Protein AF-A0A7S3TI34-F1 (afdb_monomer)

Organism: Emiliania huxleyi (NCBI:txid2903)

Secondary structure (DSSP, 8-state):
-HHHHHTT-HHHHHHHHHHHHHHHHHHHHHHHHHHHHHHHHHHHHHHHHHHHHHHHHHHHHHHHHHHHHHHHT-S-HHHHHHHHHHTTTS-TT-HHHHHHHHHHHHHHHHHHHHHHHHHHHHHHHHHHHHHHHHHHHHHHHHHHHHHHHHHHHHHHHHHHHSS-------

Solvent-accessible surface area (backbone atoms only — not comparable to full-atom values): 9475 Å² total; per-residue (Å²): 105,72,69,41,61,75,70,65,42,60,70,60,48,51,54,51,51,53,52,50,51,54,48,51,51,52,52,51,54,50,53,52,50,54,52,52,50,51,51,52,51,51,50,51,52,52,49,54,51,49,55,54,47,54,54,40,53,54,50,49,51,55,35,46,51,41,41,52,36,42,72,73,68,78,51,58,74,65,59,46,49,51,44,53,63,73,37,68,81,55,54,100,76,47,66,58,60,52,52,39,54,51,51,53,51,54,51,52,51,48,53,52,51,51,54,53,49,53,52,51,48,52,54,49,51,52,54,48,50,53,52,49,51,55,51,51,52,52,51,49,54,52,49,52,51,52,51,51,51,51,52,51,51,54,52,50,52,52,65,70,66,69,79,77,81,75,90,80,88,133

Radius of gyration: 52.08 Å; Cα contacts (8 Å, |Δi|>4): 55; chains: 1; bounding box: 99×37×170 Å

Foldseek 3Di:
DVVCVVVVVPVVVVVVVVVVVVVVVVVVVVVVVVVVVVVVVVVVVVVVVVVVVVVLVVLLVLLQVQLVCVVVVNDDLVSLVVSLVVCPVSDPPDPSNVSSVVSSVVVVVVVVVVVVVVVVVVVVVVVVVVVVVVVVVVVVVVVVVVVVVVVVVVVVVVVVVVPDDDDDDD

Sequence (170 aa):
LQWAKEKGHAECVRAFEEHSSTAAEAEGETAVAESAEQAAAAAREAAAAAEAAEARDAAEAALREAVEACGRGDADLEALRAAINANTEAADGSEALWAARRLRDELAERKIREARALKRQRQKEEKAAARQAAAAERAAEEEEARAADEARARQRGRRSGGGSGSGGSR

Structure (mmCIF, N/CA/C/O backbone):
data_AF-A0A7S3TI34-F1
#
_entry.id   AF-A0A7S3TI34-F1
#
loop_
_atom_site.group_PDB
_atom_site.id
_atom_site.type_symbol
_atom_site.label_atom_id
_atom_site.label_alt_id
_atom_site.label_comp_id
_atom_site.label_asym_id
_atom_site.label_entity_id
_atom_site.label_seq_id
_atom_site.pdbx_PDB_ins_code
_atom_site.Cartn_x
_atom_site.Cartn_y
_atom_site.Cartn_z
_atom_site.occupancy
_atom_site.B_iso_or_equiv
_atom_site.auth_seq_id
_atom_site.auth_comp_id
_atom_site.auth_asym_id
_atom_site.auth_atom_id
_atom_site.pdbx_PDB_model_num
ATOM 1 N N . LEU A 1 1 ? -25.635 -1.155 72.090 1.00 69.12 1 LEU A N 1
ATOM 2 C CA . LEU A 1 1 ? -26.971 -1.803 72.097 1.00 69.12 1 LEU A CA 1
ATOM 3 C C . LEU A 1 1 ? -27.147 -2.822 73.224 1.00 69.12 1 LEU A C 1
ATOM 5 O O . LEU A 1 1 ? -28.045 -2.631 74.030 1.00 69.12 1 LEU A O 1
ATOM 9 N N . GLN A 1 2 ? -26.302 -3.855 73.332 1.00 77.56 2 GLN A N 1
ATOM 10 C CA . GLN A 1 2 ? -26.478 -4.948 74.310 1.00 77.56 2 GLN A CA 1
ATOM 11 C C . GLN A 1 2 ? -26.513 -4.472 75.777 1.00 77.56 2 GLN A C 1
ATOM 13 O O . GLN A 1 2 ? -27.424 -4.818 76.519 1.00 77.56 2 GLN A O 1
ATOM 18 N N . TRP A 1 3 ? -25.617 -3.553 76.141 1.00 78.31 3 TRP A N 1
ATOM 19 C CA . TRP A 1 3 ? -25.575 -2.930 77.470 1.00 78.31 3 TRP A CA 1
ATOM 20 C C . TRP A 1 3 ? -26.791 -2.029 77.782 1.00 78.31 3 TRP A C 1
ATOM 22 O O . TRP A 1 3 ? -27.306 -2.025 78.897 1.00 78.31 3 TRP A O 1
ATOM 32 N N . ALA A 1 4 ? -27.305 -1.295 76.787 1.00 73.69 4 ALA A N 1
ATOM 33 C CA . ALA A 1 4 ? -28.506 -0.462 76.939 1.00 73.69 4 ALA A CA 1
ATOM 34 C C . ALA A 1 4 ? -29.791 -1.308 77.055 1.00 73.69 4 ALA A C 1
ATOM 36 O O . ALA A 1 4 ? -30.709 -0.923 77.781 1.00 73.69 4 ALA A O 1
ATOM 37 N N . LYS A 1 5 ? -29.826 -2.475 76.387 1.00 73.75 5 LYS A N 1
ATOM 38 C CA . LYS A 1 5 ? -30.888 -3.488 76.517 1.00 73.75 5 LYS A CA 1
ATOM 39 C C . LYS A 1 5 ? -30.889 -4.121 77.915 1.00 73.75 5 LYS A C 1
ATOM 41 O O . LYS A 1 5 ? -31.948 -4.196 78.524 1.00 73.75 5 LYS A O 1
ATOM 46 N N . GLU A 1 6 ? -29.726 -4.477 78.465 1.00 78.81 6 GLU A N 1
ATOM 47 C CA . GLU A 1 6 ? -29.611 -4.997 79.844 1.00 78.81 6 GLU A CA 1
ATOM 48 C C . GLU A 1 6 ? -30.015 -3.981 80.924 1.00 78.81 6 GLU A C 1
ATOM 50 O O . GLU A 1 6 ? -30.544 -4.362 81.966 1.00 78.81 6 GLU A O 1
ATOM 55 N N . LYS A 1 7 ? -29.785 -2.683 80.691 1.00 84.00 7 LYS A N 1
ATOM 56 C CA . LYS A 1 7 ? -30.124 -1.607 81.640 1.00 84.00 7 LYS A CA 1
ATOM 57 C C . LYS A 1 7 ? -31.565 -1.084 81.522 1.00 84.00 7 LYS A C 1
ATOM 59 O O . LYS A 1 7 ? -31.955 -0.245 82.327 1.00 84.00 7 LYS A O 1
ATOM 64 N N . GLY A 1 8 ? -32.356 -1.567 80.559 1.00 76.50 8 GLY A N 1
ATOM 65 C CA . GLY A 1 8 ? -33.762 -1.173 80.386 1.00 76.50 8 GLY A CA 1
ATOM 66 C C . GLY A 1 8 ? -33.981 0.213 79.761 1.00 76.50 8 GLY A C 1
ATOM 67 O O . GLY A 1 8 ? -35.075 0.765 79.861 1.00 76.50 8 GLY A O 1
ATOM 68 N N . HIS A 1 9 ? -32.975 0.792 79.098 1.00 77.88 9 HIS A N 1
ATOM 69 C CA . HIS A 1 9 ? -33.090 2.103 78.446 1.00 77.88 9 HIS A CA 1
ATOM 70 C C . HIS A 1 9 ? -33.772 1.986 77.072 1.00 77.88 9 HIS A C 1
ATOM 72 O O . HIS A 1 9 ? -33.125 2.084 76.027 1.00 77.88 9 HIS A O 1
ATOM 78 N N . ALA A 1 10 ? -35.091 1.767 77.080 1.00 79.81 10 ALA A N 1
ATOM 79 C CA . ALA A 1 10 ? -35.907 1.543 75.880 1.00 79.81 10 ALA A CA 1
ATOM 80 C C . ALA A 1 10 ? -35.849 2.707 74.871 1.00 79.81 10 ALA A C 1
ATOM 82 O O . ALA A 1 10 ? -35.776 2.481 73.665 1.00 79.81 10 ALA A O 1
ATOM 83 N N . GLU A 1 11 ? -35.809 3.946 75.368 1.00 79.62 11 GLU A N 1
ATOM 84 C CA . GLU A 1 11 ? -35.660 5.169 74.567 1.00 79.62 11 GLU A CA 1
ATOM 85 C C . GLU A 1 11 ? -34.365 5.147 73.734 1.00 79.62 11 GLU A C 1
ATOM 87 O O . GLU A 1 11 ? -34.386 5.363 72.524 1.00 79.62 11 GLU A O 1
ATOM 92 N N . CYS A 1 12 ? -33.236 4.804 74.366 1.00 76.56 12 CYS A N 1
ATOM 93 C CA . CYS A 1 12 ? -31.932 4.751 73.706 1.00 76.56 12 CYS A CA 1
ATOM 94 C C . CYS A 1 12 ? -31.841 3.596 72.705 1.00 76.56 12 CYS A C 1
ATOM 96 O O . CYS A 1 12 ? -31.226 3.744 71.655 1.00 76.56 12 CYS A O 1
ATOM 98 N N . VAL A 1 13 ? -32.443 2.444 73.015 1.00 79.44 13 VAL A N 1
ATOM 99 C CA . VAL A 1 13 ? -32.462 1.295 72.099 1.00 79.44 13 VAL A CA 1
ATOM 100 C C . VAL A 1 13 ? -33.246 1.622 70.825 1.00 79.44 13 VAL A C 1
ATOM 102 O O . VAL A 1 13 ? -32.718 1.368 69.747 1.00 79.44 13 VAL A O 1
ATOM 105 N N . ARG A 1 14 ? -34.428 2.254 70.931 1.00 81.00 14 ARG A N 1
ATOM 106 C CA . ARG A 1 14 ? -35.195 2.712 69.755 1.00 81.00 14 ARG A CA 1
ATOM 107 C C . ARG A 1 14 ? -34.412 3.703 68.904 1.00 81.00 14 ARG A C 1
ATOM 109 O O . ARG A 1 14 ? -34.322 3.509 67.700 1.00 81.00 14 ARG A O 1
ATOM 116 N N . ALA A 1 15 ? -33.812 4.717 69.528 1.00 82.69 15 ALA A N 1
ATOM 117 C CA . ALA A 1 15 ? -33.049 5.730 68.803 1.00 82.69 15 ALA A CA 1
ATOM 118 C C . ALA A 1 15 ? -31.861 5.120 68.036 1.00 82.69 15 ALA A C 1
ATOM 120 O O . ALA A 1 15 ? -31.590 5.509 66.905 1.00 82.69 15 ALA A O 1
ATOM 121 N N . PHE A 1 16 ? -31.170 4.133 68.618 1.00 77.19 16 PHE A N 1
ATOM 122 C CA . PHE A 1 16 ? -30.085 3.430 67.927 1.00 77.19 16 PHE A CA 1
ATOM 123 C C . PHE A 1 16 ? -30.578 2.530 66.790 1.00 77.19 16 PHE A C 1
ATOM 125 O O . PHE A 1 16 ? -29.906 2.454 65.766 1.00 77.19 16 PHE A O 1
ATOM 132 N N . GLU A 1 17 ? -31.712 1.847 66.953 1.00 83.19 17 GLU A N 1
ATOM 133 C CA . GLU A 1 17 ? -32.288 1.002 65.899 1.00 83.19 17 GLU A CA 1
ATOM 134 C C . GLU A 1 17 ? -32.764 1.858 64.710 1.00 83.19 17 GLU A C 1
ATOM 136 O O . GLU A 1 17 ? -32.423 1.556 63.567 1.00 83.19 17 GLU A O 1
ATOM 141 N N . GLU A 1 18 ? -33.420 2.991 64.970 1.00 81.50 18 GLU A N 1
ATOM 142 C CA . GLU A 1 18 ? -33.841 3.960 63.949 1.00 81.50 18 GLU A CA 1
ATOM 143 C C . GLU A 1 18 ? -32.645 4.599 63.221 1.00 81.50 18 GLU A C 1
ATOM 145 O O . GLU A 1 18 ? -32.610 4.644 61.989 1.00 81.50 18 GLU A O 1
ATOM 150 N N . HIS A 1 19 ? -31.600 4.998 63.956 1.00 80.44 19 HIS A N 1
ATOM 151 C CA . HIS A 1 19 ? -30.358 5.484 63.349 1.00 80.44 19 HIS A CA 1
ATOM 152 C C . HIS A 1 19 ? -29.633 4.409 62.532 1.00 80.44 19 HIS A C 1
ATOM 154 O O . HIS A 1 19 ? -29.047 4.720 61.502 1.00 80.44 19 HIS A O 1
ATOM 160 N N . SER A 1 20 ? -29.669 3.145 62.961 1.00 78.56 20 SER A N 1
ATOM 161 C CA . SER A 1 20 ? -29.047 2.058 62.199 1.00 78.56 20 SER A CA 1
ATOM 162 C C . SER A 1 20 ? -29.820 1.715 60.925 1.00 78.56 20 SER A C 1
ATOM 164 O O . SER A 1 20 ? -29.199 1.443 59.904 1.00 78.56 20 SER A O 1
ATOM 166 N N . SER A 1 21 ? -31.155 1.781 60.961 1.00 80.12 21 SER A N 1
ATOM 167 C CA . SER A 1 21 ? -32.006 1.565 59.787 1.00 80.12 21 SER A CA 1
ATOM 168 C C . SER A 1 21 ? -31.785 2.660 58.746 1.00 80.12 21 SER A C 1
ATOM 170 O O . SER A 1 21 ? -31.531 2.362 57.587 1.00 80.12 21 SER A O 1
ATOM 172 N N . THR A 1 22 ? -31.796 3.923 59.177 1.00 75.69 22 THR A N 1
ATOM 173 C CA . THR A 1 22 ? -31.566 5.075 58.289 1.00 75.69 22 THR A CA 1
ATOM 174 C C . THR A 1 22 ? -30.143 5.106 57.729 1.00 75.69 22 THR A C 1
ATOM 176 O O . THR A 1 22 ? -29.954 5.439 56.562 1.00 75.69 22 THR A O 1
ATOM 179 N N . ALA A 1 23 ? -29.137 4.708 58.516 1.00 74.25 23 ALA A N 1
ATOM 180 C CA . ALA A 1 23 ? -27.769 4.554 58.023 1.00 74.25 23 ALA A CA 1
ATOM 181 C C . ALA A 1 23 ? -27.650 3.429 56.979 1.00 74.25 23 ALA A C 1
ATOM 183 O O . ALA A 1 23 ? -27.000 3.625 55.958 1.00 74.25 23 ALA A O 1
ATOM 184 N N . ALA A 1 24 ? -28.309 2.285 57.190 1.00 77.94 24 ALA A N 1
ATOM 185 C CA . ALA A 1 24 ? -28.305 1.178 56.232 1.00 77.94 24 ALA A CA 1
ATOM 186 C C . ALA A 1 24 ? -29.034 1.521 54.920 1.00 77.94 24 ALA A C 1
ATOM 188 O O . ALA A 1 24 ? -28.585 1.119 53.848 1.00 77.94 24 ALA A O 1
ATOM 189 N N . GLU A 1 25 ? -30.134 2.278 54.987 1.00 76.50 25 GLU A N 1
ATOM 190 C CA . GLU A 1 25 ? -30.837 2.789 53.803 1.00 76.50 25 GLU A CA 1
ATOM 191 C C . GLU A 1 25 ? -29.965 3.780 53.023 1.00 76.50 25 GLU A C 1
ATOM 193 O O . GLU A 1 25 ? -29.808 3.628 51.813 1.00 76.50 25 GLU A O 1
ATOM 198 N N . ALA A 1 26 ? -29.316 4.723 53.714 1.00 72.38 26 ALA A N 1
ATOM 199 C CA . ALA A 1 26 ? -28.404 5.676 53.088 1.00 72.38 26 ALA A CA 1
ATOM 200 C C . ALA A 1 26 ? -27.192 4.984 52.434 1.00 72.38 26 ALA A C 1
ATOM 202 O O . ALA A 1 26 ? -26.842 5.297 51.298 1.00 72.38 26 ALA A O 1
ATOM 203 N N . GLU A 1 27 ? -26.572 4.010 53.109 1.00 70.31 27 GLU A N 1
ATOM 204 C CA . GLU A 1 27 ? -25.469 3.226 52.538 1.00 70.31 27 GLU A CA 1
ATOM 205 C C . GLU A 1 27 ? -25.926 2.414 51.316 1.00 70.31 27 GLU A C 1
ATOM 207 O O . GLU A 1 27 ? -25.242 2.404 50.290 1.00 70.31 27 GLU A O 1
ATOM 212 N N . GLY A 1 28 ? -27.110 1.795 51.379 1.00 72.56 28 GLY A N 1
ATOM 213 C CA . GLY A 1 28 ? -27.704 1.075 50.253 1.00 72.56 28 GLY A CA 1
ATOM 214 C C . GLY A 1 28 ? -27.957 1.971 49.037 1.00 72.56 28 GLY A C 1
ATOM 215 O O . GLY A 1 28 ? -27.606 1.598 47.918 1.00 72.56 28 GLY A O 1
ATOM 216 N N . GLU A 1 29 ? -28.502 3.170 49.243 1.00 78.38 29 GLU A N 1
ATOM 217 C CA . GLU A 1 29 ? -28.715 4.156 48.176 1.00 78.38 29 GLU A CA 1
ATOM 218 C C . GLU A 1 29 ? -27.394 4.626 47.553 1.00 78.38 29 GLU A C 1
ATOM 220 O O . GLU A 1 29 ? -27.287 4.702 46.326 1.00 78.38 29 GLU A O 1
ATOM 225 N N . THR A 1 30 ? -26.361 4.872 48.368 1.00 75.12 30 THR A N 1
ATOM 226 C CA . THR A 1 30 ? -25.033 5.250 47.855 1.00 75.12 30 THR A CA 1
ATOM 227 C C . THR A 1 30 ? -24.370 4.128 47.059 1.00 75.12 30 THR A C 1
ATOM 229 O O . THR A 1 30 ? -23.849 4.386 45.977 1.00 75.12 30 THR A O 1
ATOM 232 N N . ALA A 1 31 ? -24.468 2.875 47.512 1.00 78.06 31 ALA A N 1
ATOM 233 C CA . ALA A 1 31 ? -23.915 1.729 46.793 1.00 78.06 31 ALA A CA 1
ATOM 234 C C . ALA A 1 31 ? -24.625 1.491 45.447 1.00 78.06 31 ALA A C 1
ATOM 236 O O . ALA A 1 31 ? -23.986 1.153 44.448 1.00 78.06 31 ALA A O 1
ATOM 237 N N . VAL A 1 32 ? -25.947 1.700 45.390 1.00 81.56 32 VAL A N 1
ATOM 238 C CA . VAL A 1 32 ? -26.713 1.642 44.134 1.00 81.56 32 VAL A CA 1
ATOM 239 C C . VAL A 1 32 ? -26.306 2.778 43.190 1.00 81.56 32 VAL A C 1
ATOM 241 O O . VAL A 1 32 ? -26.162 2.542 41.990 1.00 81.56 32 VAL A O 1
ATOM 244 N N . ALA A 1 33 ? -26.070 3.986 43.711 1.00 84.19 33 ALA A N 1
ATOM 245 C CA . ALA A 1 33 ? -25.602 5.120 42.917 1.00 84.19 33 ALA A CA 1
ATOM 246 C C . ALA A 1 33 ? -24.194 4.888 42.332 1.00 84.19 33 ALA A C 1
ATOM 248 O O . ALA A 1 33 ? -23.998 5.078 41.132 1.00 84.19 33 ALA A O 1
ATOM 249 N N . GLU A 1 34 ? -23.241 4.402 43.134 1.00 86.75 34 GLU A N 1
ATOM 250 C CA . GLU A 1 34 ? -21.884 4.068 42.673 1.00 86.75 34 GLU A CA 1
ATOM 251 C C . GLU A 1 34 ? -21.893 2.940 41.631 1.00 86.75 34 GLU A C 1
ATOM 253 O O . GLU A 1 34 ? -21.190 3.006 40.619 1.00 86.75 34 GLU A O 1
ATOM 258 N N . SER A 1 35 ? -22.731 1.917 41.834 1.00 82.56 35 SER A N 1
ATOM 259 C CA . SER A 1 35 ? -22.893 0.825 40.871 1.00 82.56 35 SER A CA 1
ATOM 260 C C . SER A 1 35 ? -23.473 1.315 39.539 1.00 82.56 35 SER A C 1
ATOM 262 O O . SER A 1 35 ? -23.003 0.912 38.470 1.00 82.56 35 SER A O 1
ATOM 264 N N . ALA A 1 36 ? -24.451 2.224 39.579 1.00 87.50 36 ALA A N 1
ATOM 265 C CA . ALA A 1 36 ? -25.012 2.837 38.380 1.00 87.50 36 ALA A CA 1
ATOM 266 C C . ALA A 1 36 ? -23.981 3.705 37.636 1.00 87.50 36 ALA A C 1
ATOM 268 O O . ALA A 1 36 ? -23.931 3.679 36.404 1.00 87.50 36 ALA A O 1
ATOM 269 N N . GLU A 1 37 ? -23.127 4.434 38.358 1.00 88.81 37 GLU A N 1
ATOM 270 C CA . GLU A 1 37 ? -22.053 5.235 37.763 1.00 88.81 37 GLU A CA 1
ATOM 271 C C . GLU A 1 37 ? -20.978 4.359 37.105 1.00 88.81 37 GLU A C 1
ATOM 273 O O . GLU A 1 37 ? -20.586 4.622 35.965 1.00 88.81 37 GLU A O 1
ATOM 278 N N . GLN A 1 38 ? -20.566 3.265 37.754 1.00 87.50 38 GLN A N 1
ATOM 279 C CA . GLN A 1 38 ? -19.651 2.286 37.158 1.00 87.50 38 GLN A CA 1
ATOM 280 C C . GLN A 1 38 ? -20.232 1.650 35.890 1.00 87.50 38 GLN A C 1
ATOM 282 O O . GLN A 1 38 ? -19.528 1.523 34.887 1.00 87.50 38 GLN A O 1
ATOM 287 N N . ALA A 1 39 ? -21.521 1.299 35.895 1.00 88.19 39 ALA A N 1
ATOM 288 C CA . ALA A 1 39 ? -22.193 0.768 34.713 1.00 88.19 39 ALA A CA 1
ATOM 289 C C . ALA A 1 39 ? -22.251 1.801 33.572 1.00 88.19 39 ALA A C 1
ATOM 291 O O . ALA A 1 39 ? -22.010 1.460 32.412 1.00 88.19 39 ALA A O 1
ATOM 292 N N . ALA A 1 40 ? -22.511 3.073 33.889 1.00 89.19 40 ALA A N 1
ATOM 293 C CA . ALA A 1 40 ? -22.501 4.153 32.907 1.00 89.19 40 ALA A CA 1
ATOM 294 C C . ALA A 1 40 ? -21.095 4.416 32.338 1.00 89.19 40 ALA A C 1
ATOM 296 O O . ALA A 1 40 ? -20.957 4.669 31.140 1.00 89.19 40 ALA A O 1
ATOM 297 N N . ALA A 1 41 ? -20.048 4.331 33.163 1.00 89.38 41 ALA A N 1
ATOM 298 C CA . ALA A 1 41 ? -18.660 4.453 32.721 1.00 89.38 41 ALA A CA 1
ATOM 299 C C . ALA A 1 41 ? -18.257 3.296 31.792 1.00 89.38 41 ALA A C 1
ATOM 301 O O . ALA A 1 4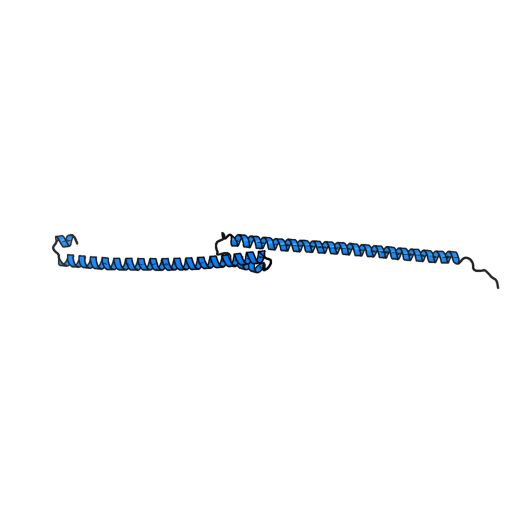1 ? -17.746 3.545 30.700 1.00 89.38 41 ALA A O 1
ATOM 302 N N . ALA A 1 42 ? -18.5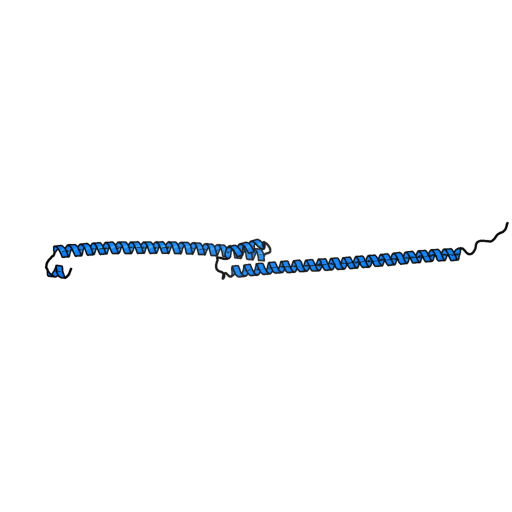81 2.054 32.164 1.00 88.50 42 ALA A N 1
ATOM 303 C CA . ALA A 1 42 ? 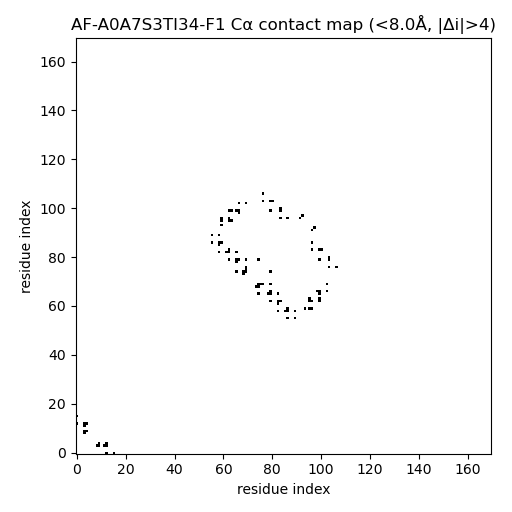-18.335 0.876 31.334 1.00 88.50 42 ALA A CA 1
ATOM 304 C C . ALA A 1 42 ? -19.079 0.948 29.989 1.00 88.50 42 ALA A C 1
ATOM 306 O O . ALA A 1 42 ? -18.527 0.587 28.952 1.00 88.50 42 ALA A O 1
ATOM 307 N N . ALA A 1 43 ? -20.311 1.471 29.974 1.00 89.31 43 ALA A N 1
ATOM 308 C CA . ALA A 1 43 ? -21.062 1.682 28.738 1.00 89.31 43 ALA A CA 1
ATOM 309 C C . ALA A 1 43 ? -20.400 2.719 27.813 1.00 89.31 43 ALA A C 1
ATOM 311 O O . ALA A 1 43 ? -20.374 2.526 26.599 1.00 89.31 43 ALA A O 1
ATOM 312 N N . ARG A 1 44 ? -19.831 3.801 28.368 1.00 90.62 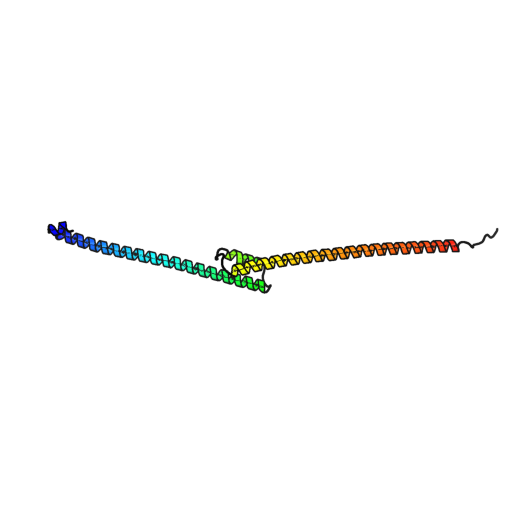44 ARG A N 1
ATOM 313 C CA . ARG A 1 44 ? -19.083 4.805 27.588 1.00 90.62 44 ARG A CA 1
ATOM 314 C C . ARG A 1 44 ? -17.785 4.236 27.024 1.00 90.62 44 ARG A C 1
ATOM 316 O O . ARG A 1 44 ? -17.465 4.506 25.872 1.00 90.62 44 ARG A O 1
ATOM 323 N N . GLU A 1 45 ? -17.062 3.442 27.808 1.00 90.12 45 GLU A N 1
ATOM 324 C CA . GLU A 1 45 ? -15.844 2.770 27.348 1.00 90.12 45 GLU A CA 1
ATOM 325 C C . GLU A 1 45 ? -16.150 1.764 26.231 1.00 90.12 45 GLU A C 1
ATOM 327 O O . GLU A 1 45 ? -15.483 1.765 25.198 1.00 90.12 45 GLU A O 1
ATOM 332 N N . ALA A 1 46 ? -17.209 0.967 26.387 1.00 88.12 46 ALA A N 1
ATOM 333 C CA . ALA A 1 46 ? -17.660 0.038 25.357 1.00 88.12 46 ALA A CA 1
ATOM 334 C C . ALA A 1 46 ? -18.095 0.760 24.070 1.00 88.12 46 ALA A C 1
ATOM 336 O O . ALA A 1 46 ? -17.770 0.299 22.977 1.00 88.12 46 ALA A O 1
ATOM 337 N N . ALA A 1 47 ? -18.782 1.903 24.184 1.00 88.25 47 ALA A N 1
ATOM 338 C CA . ALA A 1 47 ? -19.145 2.728 23.033 1.00 88.25 47 ALA A CA 1
ATOM 339 C C . ALA A 1 47 ? -17.904 3.284 22.313 1.00 88.25 47 ALA A C 1
ATOM 341 O O . ALA A 1 47 ? -17.788 3.138 21.100 1.00 88.25 47 ALA A O 1
ATOM 342 N N . ALA A 1 48 ? -16.930 3.824 23.053 1.00 86.81 48 ALA A N 1
ATOM 343 C CA . ALA A 1 48 ? -15.675 4.308 22.476 1.00 86.81 48 ALA A CA 1
ATOM 344 C C . ALA A 1 48 ? -14.861 3.181 21.811 1.00 86.81 48 ALA A C 1
ATOM 346 O O . ALA A 1 48 ? -14.250 3.380 20.760 1.00 86.81 48 ALA A O 1
ATOM 347 N N . ALA A 1 49 ? -14.869 1.977 22.391 1.00 82.25 49 ALA A N 1
ATOM 348 C CA . ALA A 1 49 ? -14.226 0.807 21.803 1.00 82.25 49 ALA A CA 1
ATOM 349 C C . ALA A 1 49 ? -14.918 0.350 20.505 1.00 82.25 49 ALA A C 1
ATOM 351 O O . ALA A 1 49 ? -14.230 -0.044 19.563 1.00 82.25 49 ALA A O 1
ATOM 352 N N . ALA A 1 50 ? -16.252 0.428 20.438 1.00 86.00 50 ALA A N 1
ATOM 353 C CA . ALA A 1 50 ? -17.016 0.130 19.228 1.00 86.00 50 ALA A CA 1
ATOM 354 C C . ALA A 1 50 ? -16.730 1.147 18.110 1.00 86.00 50 ALA A C 1
ATOM 356 O O . ALA A 1 50 ? -16.407 0.742 16.997 1.00 86.00 50 ALA A O 1
ATOM 357 N N . GLU A 1 51 ? -16.731 2.448 18.416 1.00 82.81 51 GLU A N 1
ATOM 358 C CA . GLU A 1 51 ? -16.363 3.503 17.456 1.00 82.81 51 GLU A CA 1
ATOM 359 C C . GLU A 1 51 ? -14.931 3.313 16.922 1.00 82.81 51 GLU A C 1
ATOM 361 O O . GLU A 1 51 ? -14.673 3.436 15.723 1.00 82.81 51 GLU A O 1
ATOM 366 N N . ALA A 1 52 ? -13.988 2.944 17.795 1.00 81.00 52 ALA A N 1
ATOM 367 C CA . ALA A 1 52 ? -12.617 2.645 17.392 1.00 81.00 52 ALA A CA 1
ATOM 368 C C . ALA A 1 52 ? -12.514 1.387 16.509 1.00 81.00 52 ALA A C 1
ATOM 370 O O . ALA A 1 52 ? -11.641 1.324 15.642 1.00 81.00 52 ALA A O 1
ATOM 371 N N . ALA A 1 53 ? -13.375 0.386 16.713 1.00 81.50 53 ALA A N 1
ATOM 372 C CA . ALA A 1 53 ? -13.438 -0.802 15.863 1.00 81.50 53 ALA A CA 1
ATOM 373 C C . ALA A 1 53 ? -13.995 -0.468 14.470 1.00 81.50 53 ALA A C 1
ATOM 375 O O . ALA A 1 53 ? -13.375 -0.829 13.472 1.00 81.50 53 ALA A O 1
ATOM 376 N N . GLU A 1 54 ? -15.078 0.307 14.390 1.00 82.06 54 GLU A N 1
ATOM 377 C CA . GLU A 1 54 ? -15.649 0.759 13.113 1.00 82.06 54 GLU A CA 1
ATOM 378 C C . GLU A 1 54 ? -14.650 1.596 12.297 1.00 82.06 54 GLU A C 1
ATOM 380 O O . GLU A 1 54 ? -14.516 1.415 11.085 1.00 82.06 54 GLU A O 1
ATOM 385 N N . ALA A 1 55 ? -13.883 2.470 12.959 1.00 81.38 55 ALA A N 1
ATOM 386 C CA . ALA A 1 55 ? -12.827 3.241 12.306 1.00 81.38 55 ALA A CA 1
ATOM 387 C C . ALA A 1 55 ? -11.718 2.346 11.717 1.00 81.38 55 ALA A C 1
ATOM 389 O O . ALA A 1 55 ? -11.202 2.636 10.634 1.00 81.38 55 ALA A O 1
ATOM 390 N N . ARG A 1 56 ? -11.365 1.243 12.397 1.00 80.06 56 ARG A N 1
ATOM 391 C CA . ARG A 1 56 ? -10.382 0.263 11.898 1.00 80.06 56 ARG A CA 1
ATOM 392 C C . ARG A 1 56 ? -10.910 -0.492 10.686 1.00 80.06 56 ARG A C 1
ATOM 394 O O . ARG A 1 56 ? -10.188 -0.613 9.700 1.00 80.06 56 ARG A O 1
ATOM 401 N N . ASP A 1 57 ? -12.160 -0.941 10.729 1.00 83.19 57 ASP A N 1
ATOM 402 C CA . ASP A 1 57 ? -12.781 -1.661 9.614 1.00 83.19 57 ASP A CA 1
ATOM 403 C C . ASP A 1 57 ? -12.884 -0.776 8.363 1.00 83.19 57 ASP A C 1
ATOM 405 O O . ASP A 1 57 ? -12.571 -1.215 7.252 1.00 83.19 57 ASP A O 1
ATOM 409 N N . ALA A 1 58 ? -13.239 0.502 8.535 1.00 83.44 58 ALA A N 1
ATOM 410 C CA . ALA A 1 58 ? -13.252 1.478 7.447 1.00 83.44 58 ALA A CA 1
ATOM 411 C C . ALA A 1 58 ? -11.850 1.705 6.851 1.00 83.44 58 ALA A C 1
ATOM 413 O O . ALA A 1 58 ? -11.688 1.754 5.627 1.00 83.44 58 ALA A O 1
ATOM 414 N N . ALA A 1 59 ? -10.823 1.805 7.700 1.00 80.31 59 ALA A N 1
ATOM 415 C CA . ALA A 1 59 ? -9.441 1.969 7.260 1.00 80.31 59 ALA A CA 1
ATOM 416 C C . ALA A 1 59 ? -8.914 0.723 6.521 1.00 80.31 59 ALA A C 1
ATOM 418 O O . ALA A 1 59 ? -8.208 0.859 5.515 1.00 80.31 59 ALA A O 1
ATOM 419 N N . GLU A 1 60 ? -9.290 -0.483 6.957 1.00 80.44 60 GLU A N 1
ATOM 420 C CA . GLU A 1 60 ? -8.930 -1.729 6.277 1.00 80.44 60 GLU A CA 1
ATOM 421 C C . GLU A 1 60 ? -9.642 -1.862 4.921 1.00 80.44 60 GLU A C 1
ATOM 423 O O . GLU A 1 60 ? -9.022 -2.257 3.929 1.00 80.44 60 GLU A O 1
ATOM 428 N N . ALA A 1 61 ? -10.922 -1.486 4.840 1.00 83.62 61 ALA A N 1
ATOM 429 C CA . ALA A 1 61 ? -11.674 -1.472 3.587 1.00 83.62 61 ALA A CA 1
ATOM 430 C C . ALA A 1 61 ? -11.034 -0.539 2.545 1.00 83.62 61 ALA A C 1
ATOM 432 O O . ALA A 1 61 ? -10.794 -0.960 1.410 1.00 83.62 61 ALA A O 1
ATOM 433 N N . ALA A 1 62 ? -10.666 0.682 2.948 1.00 81.62 62 ALA A N 1
ATOM 434 C CA . ALA A 1 62 ? -9.969 1.634 2.082 1.00 81.62 62 ALA A CA 1
ATOM 435 C C . ALA A 1 62 ? -8.619 1.087 1.584 1.00 81.62 62 ALA A C 1
ATOM 437 O O . ALA A 1 62 ? -8.227 1.293 0.433 1.00 81.62 62 ALA A O 1
ATOM 438 N N . LEU A 1 63 ? -7.905 0.346 2.435 1.00 81.00 63 LEU A N 1
ATOM 439 C CA . LEU A 1 63 ? -6.643 -0.275 2.059 1.00 81.00 63 LEU A CA 1
ATOM 440 C C . LEU A 1 63 ? -6.836 -1.417 1.046 1.00 81.00 63 LEU A C 1
ATOM 442 O O . LEU A 1 63 ? -6.066 -1.512 0.088 1.00 81.00 63 LEU A O 1
ATOM 446 N N . ARG A 1 64 ? -7.863 -2.263 1.216 1.00 82.44 64 ARG A N 1
ATOM 447 C CA . ARG A 1 64 ? -8.200 -3.320 0.242 1.00 82.44 64 ARG A CA 1
ATOM 448 C C . ARG A 1 64 ? -8.550 -2.727 -1.122 1.00 82.44 64 ARG A C 1
ATOM 450 O O . ARG A 1 64 ? -8.026 -3.193 -2.131 1.00 82.44 64 ARG A O 1
ATOM 457 N N . GLU A 1 65 ? -9.354 -1.667 -1.155 1.00 83.25 65 GLU A N 1
ATOM 458 C CA . GLU A 1 65 ? -9.693 -0.965 -2.398 1.00 83.25 65 GLU A CA 1
ATOM 459 C C . GLU A 1 65 ? -8.443 -0.403 -3.093 1.00 83.25 65 GLU A C 1
ATOM 461 O O . GLU A 1 65 ? -8.256 -0.602 -4.296 1.00 83.25 65 GLU A O 1
ATOM 466 N N . ALA A 1 66 ? -7.541 0.228 -2.334 1.00 82.00 66 ALA A N 1
ATOM 467 C CA . ALA A 1 66 ? -6.280 0.742 -2.865 1.00 82.00 66 ALA A CA 1
ATOM 468 C C . ALA A 1 66 ? -5.394 -0.375 -3.447 1.00 82.00 66 ALA A C 1
ATOM 470 O O . ALA A 1 66 ? -4.807 -0.210 -4.519 1.00 82.00 66 ALA A O 1
ATOM 471 N N . VAL A 1 67 ? -5.321 -1.529 -2.774 1.00 83.56 67 VAL A N 1
ATOM 472 C CA . VAL A 1 67 ? -4.595 -2.714 -3.259 1.00 83.56 67 VAL A CA 1
ATOM 473 C C . VAL A 1 67 ? -5.189 -3.226 -4.567 1.00 83.56 67 VAL A C 1
ATOM 475 O O . VAL A 1 67 ? -4.448 -3.466 -5.522 1.00 83.56 67 VAL A O 1
ATOM 478 N N . GLU A 1 68 ? -6.510 -3.359 -4.650 1.00 81.81 68 GLU A N 1
ATOM 479 C CA . GLU A 1 68 ? -7.174 -3.805 -5.872 1.00 81.81 68 GLU A CA 1
ATOM 480 C C . GLU A 1 68 ? -6.988 -2.827 -7.035 1.00 81.81 68 GLU A C 1
ATOM 482 O O . GLU A 1 68 ? -6.704 -3.248 -8.158 1.00 81.81 68 GLU A O 1
ATOM 487 N N . ALA A 1 69 ? -7.110 -1.523 -6.780 1.00 81.62 69 ALA A N 1
ATOM 488 C CA . ALA A 1 69 ? -6.899 -0.494 -7.791 1.00 81.62 69 ALA A CA 1
ATOM 489 C C . ALA A 1 69 ? -5.454 -0.514 -8.321 1.00 81.62 69 ALA A C 1
ATOM 491 O O . ALA A 1 69 ? -5.226 -0.434 -9.530 1.00 81.62 69 ALA A O 1
ATOM 492 N N . CYS A 1 70 ? -4.466 -0.717 -7.443 1.00 80.31 70 CYS A N 1
ATOM 493 C CA . CYS A 1 70 ? -3.078 -0.915 -7.858 1.00 80.31 70 CYS A CA 1
ATOM 494 C C . CYS A 1 70 ? -2.887 -2.225 -8.643 1.00 80.31 70 CYS A C 1
ATOM 496 O O . CYS A 1 70 ? -2.129 -2.244 -9.612 1.00 80.31 70 CYS A O 1
ATOM 498 N N . GLY A 1 71 ? -3.591 -3.302 -8.275 1.00 75.00 71 GLY A N 1
ATOM 499 C CA . GLY A 1 71 ? -3.578 -4.577 -9.000 1.00 75.00 71 GLY A CA 1
ATOM 500 C C . GLY A 1 71 ? -4.153 -4.481 -10.419 1.00 75.00 71 GLY A C 1
ATOM 501 O O . GLY A 1 71 ? -3.631 -5.114 -11.336 1.00 75.00 71 GLY A O 1
ATOM 502 N N . ARG A 1 72 ? -5.177 -3.643 -10.624 1.00 77.50 72 ARG A N 1
ATOM 503 C CA . ARG A 1 72 ? -5.755 -3.338 -11.947 1.00 77.50 72 ARG A CA 1
ATOM 504 C C . ARG A 1 72 ? -4.865 -2.428 -12.806 1.00 77.50 72 ARG A C 1
ATOM 506 O O . ARG A 1 72 ? -5.066 -2.341 -14.012 1.00 77.50 72 ARG A O 1
ATOM 513 N N . GLY A 1 73 ? -3.839 -1.815 -12.210 1.00 70.69 73 GLY A N 1
ATOM 514 C CA . GLY A 1 73 ? -2.958 -0.853 -12.876 1.00 70.69 73 GLY A CA 1
ATOM 515 C C . GLY A 1 73 ? -3.531 0.565 -12.940 1.00 70.69 73 GLY A C 1
ATOM 516 O O . GLY A 1 73 ? -2.953 1.410 -13.619 1.00 70.69 73 GLY A O 1
ATOM 517 N N . ASP A 1 74 ? -4.626 0.822 -12.218 1.00 61.75 74 ASP A N 1
ATOM 518 C CA . ASP A 1 74 ? -5.360 2.090 -12.228 1.00 61.75 74 ASP A CA 1
ATOM 519 C C . ASP A 1 74 ? -4.814 3.112 -11.212 1.00 61.75 74 ASP A C 1
ATOM 521 O O . ASP A 1 74 ? -5.180 4.284 -11.273 1.00 61.75 74 ASP A O 1
ATOM 525 N N . ALA A 1 75 ? -3.945 2.707 -10.272 1.00 59.62 75 ALA A N 1
ATOM 526 C CA . ALA A 1 75 ? -3.629 3.527 -9.097 1.00 59.62 75 ALA A CA 1
ATOM 527 C C . ALA A 1 75 ? -2.151 3.886 -8.865 1.00 59.62 75 ALA A C 1
ATOM 529 O O . ALA A 1 75 ? -1.213 3.119 -9.107 1.00 59.62 75 ALA A O 1
ATOM 530 N N . ASP A 1 76 ? -2.015 5.093 -8.311 1.00 70.00 76 ASP A N 1
ATOM 531 C CA . ASP A 1 76 ? -0.811 5.832 -7.962 1.00 70.00 76 ASP A CA 1
ATOM 532 C C . ASP A 1 76 ? -0.110 5.238 -6.728 1.00 70.00 76 ASP A C 1
ATOM 534 O O . ASP A 1 76 ? -0.720 4.993 -5.685 1.00 70.00 76 ASP A O 1
ATOM 538 N N . LEU A 1 77 ? 1.205 5.032 -6.820 1.00 68.31 77 LEU A N 1
ATOM 539 C CA . LEU A 1 77 ? 2.020 4.410 -5.761 1.00 68.31 77 LEU A CA 1
ATOM 540 C C . LEU A 1 77 ? 1.980 5.240 -4.459 1.00 68.31 77 LEU A C 1
ATOM 542 O O . LEU A 1 77 ? 2.137 4.702 -3.363 1.00 68.31 77 LEU A O 1
ATOM 546 N N . GLU A 1 78 ? 1.737 6.545 -4.586 1.00 74.12 78 GLU A N 1
ATOM 547 C CA . GLU A 1 78 ? 1.573 7.474 -3.466 1.00 74.12 78 GLU A CA 1
ATOM 548 C C . GLU A 1 78 ? 0.215 7.330 -2.764 1.00 74.12 78 GLU A C 1
ATOM 550 O O . GLU A 1 78 ? 0.162 7.439 -1.541 1.00 74.12 78 GLU A O 1
ATOM 555 N N . ALA A 1 79 ? -0.859 6.976 -3.479 1.00 76.44 79 ALA A N 1
ATOM 556 C CA . ALA A 1 79 ? -2.157 6.691 -2.863 1.00 76.44 79 ALA A CA 1
ATOM 557 C C . ALA A 1 79 ? -2.094 5.421 -1.997 1.00 76.44 79 ALA A C 1
ATOM 559 O O . ALA A 1 79 ? -2.551 5.420 -0.854 1.00 76.44 79 ALA A O 1
ATOM 560 N N . LEU A 1 80 ? -1.427 4.368 -2.491 1.00 80.31 80 LEU A N 1
ATOM 561 C CA . LEU A 1 80 ? -1.189 3.143 -1.719 1.00 80.31 80 LEU A CA 1
ATOM 562 C C . LEU A 1 80 ? -0.315 3.414 -0.483 1.00 80.31 80 LEU A C 1
ATOM 564 O O . LEU A 1 80 ? -0.582 2.895 0.598 1.00 80.31 80 LEU A O 1
ATOM 568 N N . ARG A 1 81 ? 0.717 4.257 -0.613 1.00 80.25 81 ARG A N 1
ATOM 569 C CA . ARG A 1 81 ? 1.558 4.674 0.522 1.00 80.25 81 ARG A CA 1
ATOM 570 C C . ARG A 1 81 ? 0.785 5.482 1.559 1.00 80.25 81 ARG A C 1
ATOM 572 O O . ARG A 1 81 ? 0.955 5.224 2.747 1.00 80.25 81 ARG A O 1
ATOM 579 N N . ALA A 1 82 ? -0.060 6.417 1.129 1.00 82.75 82 ALA A N 1
ATOM 580 C CA . ALA A 1 82 ? -0.910 7.197 2.021 1.00 82.75 82 ALA A CA 1
ATOM 581 C C . ALA A 1 82 ? -1.886 6.296 2.793 1.00 82.75 82 ALA A C 1
ATOM 583 O O . ALA A 1 82 ? -1.994 6.424 4.010 1.00 82.75 82 ALA A O 1
ATOM 584 N N . ALA A 1 83 ? -2.511 5.326 2.117 1.00 80.00 83 ALA A N 1
ATOM 585 C CA . ALA A 1 83 ? -3.416 4.364 2.746 1.00 80.00 83 ALA A CA 1
ATOM 586 C C . ALA A 1 83 ? -2.703 3.454 3.767 1.00 80.00 83 ALA A C 1
ATOM 588 O O . ALA A 1 83 ? -3.245 3.181 4.838 1.00 80.00 83 ALA A O 1
ATOM 589 N N . ILE A 1 84 ? -1.468 3.025 3.473 1.00 82.19 84 ILE A N 1
ATOM 590 C CA . ILE A 1 84 ? -0.633 2.262 4.418 1.00 82.19 84 ILE A CA 1
ATOM 591 C C . ILE A 1 84 ? -0.268 3.116 5.640 1.00 82.19 84 ILE A C 1
ATOM 593 O O . ILE A 1 84 ? -0.351 2.624 6.762 1.00 82.19 84 ILE A O 1
ATOM 597 N N . ASN A 1 85 ? 0.128 4.378 5.442 1.00 82.44 85 ASN A N 1
ATOM 598 C CA . ASN A 1 85 ? 0.497 5.279 6.539 1.00 82.44 85 ASN A CA 1
ATOM 599 C C . ASN A 1 85 ? -0.702 5.667 7.414 1.00 82.44 85 ASN A C 1
ATOM 601 O O . ASN A 1 85 ? -0.539 5.825 8.615 1.00 82.44 85 ASN A O 1
ATOM 605 N N . ALA A 1 86 ? -1.900 5.791 6.842 1.00 77.88 86 ALA A N 1
ATOM 606 C CA . ALA A 1 86 ? -3.121 6.027 7.612 1.00 77.88 86 ALA A CA 1
ATOM 607 C C . ALA A 1 86 ? -3.511 4.823 8.495 1.00 77.88 86 ALA A C 1
ATOM 609 O O . ALA A 1 86 ? -4.208 4.991 9.489 1.00 77.88 86 ALA A O 1
ATOM 610 N N . ASN A 1 87 ? -3.037 3.618 8.157 1.00 74.06 87 ASN A N 1
ATOM 611 C CA . ASN A 1 87 ? -3.339 2.372 8.866 1.00 74.06 87 ASN A CA 1
ATOM 612 C C . ASN A 1 87 ? -2.262 1.939 9.879 1.00 74.06 87 ASN A C 1
ATOM 614 O O . ASN A 1 87 ? -2.377 0.857 10.446 1.00 74.06 87 ASN A O 1
ATOM 618 N N . THR A 1 88 ? -1.216 2.732 10.147 1.00 66.44 88 THR A N 1
ATOM 619 C CA . THR A 1 88 ? -0.141 2.312 11.074 1.00 66.44 88 THR A CA 1
ATOM 620 C C . THR A 1 88 ? -0.599 2.114 12.521 1.00 66.44 88 THR A C 1
ATOM 622 O O . THR A 1 88 ? 0.075 1.411 13.263 1.00 66.44 88 THR A O 1
ATOM 625 N N . GLU A 1 89 ? -1.733 2.693 12.927 1.00 59.53 89 GLU A N 1
ATOM 626 C CA . GLU A 1 89 ? -2.318 2.475 14.262 1.00 59.53 89 GLU A CA 1
ATOM 627 C C . GLU A 1 89 ? -3.365 1.349 14.296 1.00 59.53 89 GLU A C 1
ATOM 629 O O . GLU A 1 89 ? -3.684 0.816 15.363 1.00 59.53 89 GLU A O 1
ATOM 634 N N . ALA A 1 90 ? -3.881 0.936 13.133 1.00 57.91 90 ALA A N 1
ATOM 635 C CA . ALA A 1 90 ? -4.795 -0.191 13.001 1.00 57.91 90 ALA A CA 1
ATOM 636 C C . ALA A 1 90 ? -3.986 -1.495 13.004 1.0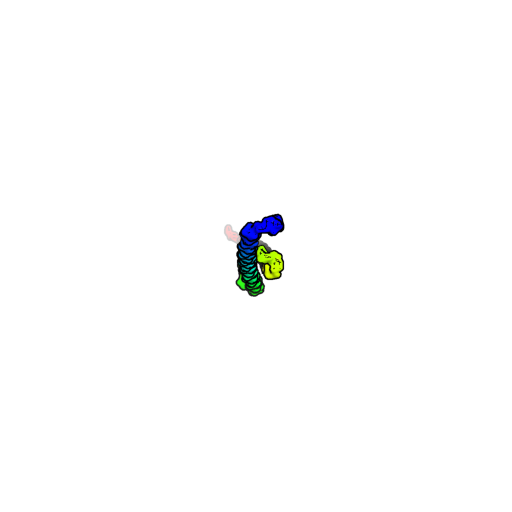0 57.91 90 ALA A C 1
ATOM 638 O O . ALA A 1 90 ? -3.763 -2.079 11.954 1.00 57.91 90 ALA A O 1
ATOM 639 N N . ALA A 1 91 ? -3.513 -1.887 14.193 1.00 55.78 91 ALA A N 1
ATOM 640 C CA . ALA A 1 91 ? -2.838 -3.143 14.538 1.00 55.78 91 ALA A CA 1
ATOM 641 C C . ALA A 1 91 ? -1.928 -3.744 13.440 1.00 55.78 91 ALA A C 1
ATOM 643 O O . ALA A 1 91 ? -2.404 -4.294 12.449 1.00 55.78 91 ALA A O 1
ATOM 644 N N . ASP A 1 92 ? -0.615 -3.780 13.701 1.00 60.00 92 ASP A N 1
ATOM 645 C CA . ASP A 1 92 ? 0.474 -4.342 12.867 1.00 60.00 92 ASP A CA 1
ATOM 646 C C . ASP A 1 92 ? 0.290 -5.794 12.326 1.00 60.00 92 ASP A C 1
ATOM 648 O O . ASP A 1 92 ? 1.204 -6.359 11.720 1.00 60.00 92 ASP A O 1
ATOM 652 N N . GLY A 1 93 ? -0.869 -6.427 12.520 1.00 62.91 93 GLY A N 1
ATOM 653 C CA . GLY A 1 93 ? -1.208 -7.782 12.090 1.00 62.91 93 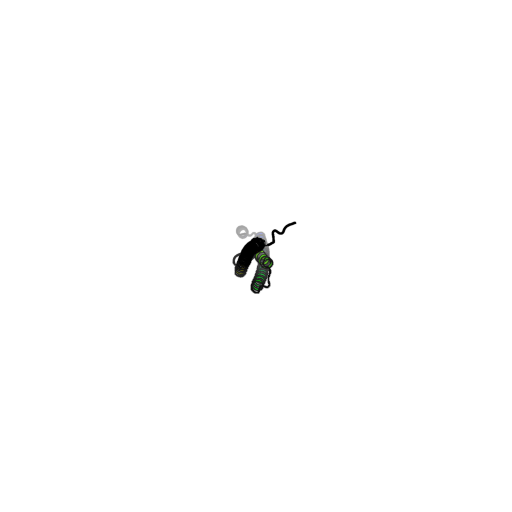GLY A CA 1
ATOM 654 C C . GLY A 1 93 ? -2.276 -7.916 10.995 1.00 62.91 93 GLY A C 1
ATOM 655 O O . GLY A 1 93 ? -2.592 -9.054 10.658 1.00 62.91 93 GLY A O 1
ATOM 656 N N . SER A 1 94 ? -2.851 -6.843 10.434 1.00 73.88 94 SER A N 1
ATOM 657 C CA . SER A 1 94 ? -3.886 -6.999 9.392 1.00 73.88 94 SER A CA 1
ATOM 658 C C . SER A 1 94 ? -3.309 -7.522 8.064 1.00 73.88 94 SER A C 1
ATOM 660 O O . SER A 1 94 ? -2.310 -7.018 7.539 1.00 73.88 94 SER A O 1
ATOM 662 N N . GLU A 1 95 ? -3.941 -8.553 7.489 1.00 77.25 95 GLU A N 1
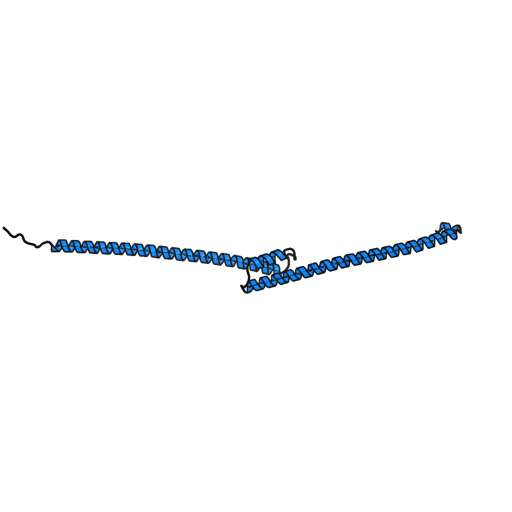ATOM 663 C CA . GLU A 1 95 ? -3.512 -9.165 6.218 1.00 77.25 95 GLU A CA 1
ATOM 664 C C . GLU A 1 95 ? -3.540 -8.160 5.060 1.00 77.25 95 GLU A C 1
ATOM 666 O O . GLU A 1 95 ? -2.675 -8.189 4.180 1.00 77.25 95 GLU A O 1
ATOM 671 N N . ALA A 1 96 ? -4.494 -7.225 5.087 1.00 78.31 96 ALA A N 1
ATOM 672 C CA . ALA A 1 96 ? -4.595 -6.165 4.096 1.00 78.31 96 ALA A CA 1
ATOM 673 C C . ALA A 1 96 ? -3.334 -5.278 4.097 1.00 78.31 96 ALA A C 1
ATOM 675 O O . ALA A 1 96 ? -2.793 -4.974 3.030 1.00 78.31 96 ALA A O 1
ATOM 676 N N . LEU A 1 97 ? -2.810 -4.918 5.277 1.00 79.81 97 LEU A N 1
ATOM 677 C CA . LEU A 1 97 ? -1.591 -4.113 5.422 1.00 79.81 97 LEU A CA 1
ATOM 678 C C . LEU A 1 97 ? -0.361 -4.838 4.872 1.00 79.81 97 LEU A C 1
ATOM 680 O O . LEU A 1 97 ? 0.469 -4.230 4.189 1.00 79.81 97 LEU A O 1
ATOM 684 N N . TRP A 1 98 ? -0.270 -6.146 5.108 1.00 83.44 98 TRP A N 1
ATOM 685 C CA . TRP A 1 98 ? 0.767 -6.993 4.522 1.00 83.44 98 TRP A CA 1
ATOM 686 C C . TRP A 1 98 ? 0.688 -7.036 2.995 1.00 83.44 98 TRP A C 1
ATOM 688 O O . TRP A 1 98 ? 1.703 -6.824 2.324 1.00 83.44 98 TRP A O 1
ATOM 698 N N . ALA A 1 99 ? -0.507 -7.248 2.438 1.00 83.75 99 ALA A N 1
ATOM 699 C CA . ALA A 1 99 ? -0.726 -7.249 0.993 1.00 83.75 99 ALA A CA 1
ATOM 700 C C . ALA A 1 99 ? -0.353 -5.898 0.359 1.00 83.75 99 ALA A C 1
ATOM 702 O O . ALA A 1 99 ? 0.360 -5.859 -0.646 1.00 83.75 99 ALA A O 1
ATOM 703 N N . ALA A 1 100 ? -0.746 -4.788 0.987 1.00 84.56 100 ALA A N 1
ATOM 704 C CA . ALA A 1 100 ? -0.424 -3.444 0.519 1.00 84.56 100 ALA A CA 1
ATOM 705 C C . ALA A 1 100 ? 1.083 -3.153 0.541 1.00 84.56 100 ALA A C 1
ATOM 707 O O . ALA A 1 100 ? 1.634 -2.646 -0.440 1.00 84.56 100 ALA A O 1
ATOM 708 N N . ARG A 1 101 ? 1.781 -3.511 1.628 1.00 84.69 101 ARG A N 1
ATOM 709 C CA . ARG A 1 101 ? 3.243 -3.353 1.730 1.00 84.69 101 ARG A CA 1
ATOM 710 C C . ARG A 1 101 ? 3.969 -4.158 0.655 1.00 84.69 101 ARG A C 1
ATOM 712 O O . ARG A 1 101 ? 4.857 -3.621 -0.005 1.00 84.69 101 ARG A O 1
ATOM 719 N N . ARG A 1 102 ? 3.550 -5.404 0.430 1.00 86.81 102 ARG A N 1
ATOM 720 C CA . ARG A 1 102 ? 4.111 -6.257 -0.621 1.00 86.81 102 ARG A CA 1
ATOM 721 C C . ARG A 1 102 ? 3.912 -5.650 -2.009 1.00 86.81 102 ARG A C 1
ATOM 723 O O . ARG A 1 102 ? 4.872 -5.545 -2.766 1.00 86.81 102 ARG A O 1
ATOM 730 N N . LEU A 1 103 ? 2.699 -5.195 -2.323 1.00 85.25 103 LEU A N 1
ATOM 731 C CA . LEU A 1 103 ? 2.391 -4.595 -3.622 1.00 85.25 103 LEU A CA 1
ATOM 732 C C . LEU A 1 103 ? 3.204 -3.317 -3.874 1.00 85.25 103 LEU A C 1
ATOM 734 O O . LEU A 1 103 ? 3.718 -3.101 -4.972 1.00 85.25 103 LEU A O 1
ATOM 738 N N . ARG A 1 104 ? 3.380 -2.486 -2.842 1.00 85.81 104 ARG A N 1
ATOM 739 C CA . ARG A 1 104 ? 4.243 -1.299 -2.901 1.00 85.81 104 ARG A CA 1
ATOM 740 C C . ARG A 1 104 ? 5.677 -1.671 -3.280 1.00 85.81 104 ARG A C 1
ATOM 742 O O . ARG A 1 104 ? 6.277 -0.999 -4.123 1.00 85.81 104 ARG A O 1
ATOM 749 N N . ASP A 1 105 ? 6.223 -2.710 -2.660 1.00 87.06 105 ASP A N 1
ATOM 750 C CA . ASP A 1 105 ? 7.598 -3.145 -2.901 1.00 87.06 105 ASP A CA 1
ATOM 751 C C . ASP A 1 105 ? 7.744 -3.749 -4.310 1.00 87.06 105 ASP A C 1
ATOM 753 O O . ASP A 1 105 ? 8.663 -3.381 -5.044 1.00 87.06 105 ASP A O 1
ATOM 757 N N . GLU A 1 106 ? 6.780 -4.558 -4.758 1.00 86.69 106 GLU A N 1
ATOM 758 C CA . GLU A 1 106 ? 6.732 -5.106 -6.122 1.00 86.69 106 GLU A CA 1
ATOM 759 C C . GLU A 1 106 ? 6.677 -4.000 -7.196 1.00 86.69 106 GLU A C 1
ATOM 761 O O . GLU A 1 106 ? 7.411 -4.047 -8.193 1.00 86.69 106 GLU A O 1
ATOM 766 N N . LEU A 1 107 ? 5.868 -2.954 -6.982 1.00 84.69 107 LEU A N 1
ATOM 767 C CA . LEU A 1 107 ? 5.798 -1.794 -7.877 1.00 84.69 107 LEU A CA 1
ATOM 768 C C . LEU A 1 107 ? 7.105 -0.990 -7.888 1.00 84.69 107 LEU A C 1
ATOM 770 O O . LEU A 1 107 ? 7.557 -0.550 -8.951 1.00 84.69 107 LEU A O 1
ATOM 774 N N . ALA A 1 108 ? 7.738 -0.809 -6.728 1.00 85.12 108 ALA A N 1
ATOM 775 C CA . ALA A 1 108 ? 9.030 -0.139 -6.636 1.00 85.12 108 ALA A CA 1
ATOM 776 C C . ALA A 1 108 ? 10.118 -0.919 -7.393 1.00 85.12 108 ALA A C 1
ATOM 778 O O . ALA A 1 108 ? 10.875 -0.338 -8.179 1.00 85.12 108 ALA A O 1
ATOM 779 N N . GLU A 1 109 ? 10.162 -2.243 -7.239 1.00 87.38 109 GLU A N 1
ATOM 780 C CA . GLU A 1 109 ? 11.088 -3.089 -7.986 1.00 87.38 109 GLU A CA 1
ATOM 781 C C . GLU A 1 109 ? 10.839 -3.043 -9.494 1.00 87.38 109 GLU A C 1
ATOM 783 O O . GLU A 1 109 ? 11.794 -2.990 -10.275 1.00 87.38 109 GLU A O 1
ATOM 788 N N . ARG A 1 110 ? 9.573 -3.051 -9.930 1.00 87.12 110 ARG A N 1
ATOM 789 C CA . ARG A 1 110 ? 9.219 -2.924 -11.348 1.00 87.12 110 ARG A CA 1
ATOM 790 C C . ARG A 1 110 ? 9.772 -1.626 -11.937 1.00 87.12 110 ARG A C 1
ATOM 792 O O . ARG A 1 110 ? 10.463 -1.686 -12.954 1.00 87.12 110 ARG A O 1
ATOM 799 N N . LYS A 1 111 ? 9.587 -0.489 -11.258 1.00 85.38 111 LYS A N 1
ATOM 800 C CA . LYS A 1 111 ? 10.151 0.807 -11.682 1.00 85.38 111 LYS A CA 1
ATOM 801 C C . LYS A 1 111 ? 11.680 0.766 -11.785 1.00 85.38 111 LYS A C 1
ATOM 803 O O . LYS A 1 111 ? 12.256 1.280 -12.744 1.00 85.38 111 LYS A O 1
ATOM 808 N N . ILE A 1 112 ? 12.357 0.103 -10.845 1.00 91.44 112 ILE A N 1
ATOM 809 C CA . ILE A 1 112 ? 13.817 -0.082 -10.895 1.00 91.44 112 ILE A CA 1
ATOM 810 C C . ILE A 1 112 ? 14.223 -0.946 -12.099 1.00 91.44 112 ILE A C 1
ATOM 812 O O . ILE A 1 112 ? 15.199 -0.626 -12.786 1.00 91.44 112 ILE A O 1
ATOM 816 N N . ARG A 1 113 ? 13.499 -2.039 -12.377 1.00 90.94 113 ARG A N 1
ATOM 817 C CA . ARG A 1 113 ? 13.755 -2.906 -13.542 1.00 90.94 113 ARG A CA 1
ATOM 818 C C . ARG A 1 113 ? 13.557 -2.146 -14.855 1.00 90.94 113 ARG A C 1
ATOM 820 O O . ARG A 1 113 ? 14.427 -2.227 -15.720 1.00 90.94 113 ARG A O 1
ATOM 827 N N . GLU A 1 114 ? 12.484 -1.372 -14.977 1.00 91.50 114 GLU A N 1
ATOM 828 C CA . GLU A 1 114 ? 12.192 -0.538 -16.150 1.00 91.50 114 GLU A CA 1
ATOM 829 C C . GLU A 1 114 ? 13.274 0.531 -16.364 1.00 91.50 114 GLU A C 1
ATOM 831 O O . GLU A 1 114 ? 13.837 0.632 -17.455 1.00 91.50 114 GLU A O 1
ATOM 836 N N . ALA A 1 115 ? 13.685 1.245 -15.312 1.00 91.62 115 ALA A N 1
ATOM 837 C CA . ALA A 1 115 ? 14.778 2.215 -15.395 1.00 91.62 115 ALA A CA 1
ATOM 838 C C . ALA A 1 115 ? 16.104 1.568 -15.839 1.00 91.62 115 ALA A C 1
ATOM 840 O O . ALA A 1 115 ? 16.838 2.113 -16.671 1.00 91.62 115 ALA A O 1
ATOM 841 N N . ARG A 1 116 ? 16.412 0.367 -15.328 1.00 93.81 116 ARG A N 1
ATOM 842 C CA . ARG A 1 116 ? 17.590 -0.409 -15.753 1.00 93.81 116 ARG A CA 1
ATOM 843 C C . ARG A 1 116 ? 17.486 -0.851 -17.215 1.00 93.81 116 ARG A C 1
ATOM 845 O O . ARG A 1 116 ? 18.496 -0.818 -17.919 1.00 93.81 116 ARG A O 1
ATOM 852 N N . ALA A 1 117 ? 16.304 -1.253 -17.678 1.00 93.88 117 ALA A N 1
ATOM 853 C CA . ALA A 1 117 ? 16.069 -1.636 -19.068 1.00 93.88 117 ALA A CA 1
ATOM 854 C C . ALA A 1 117 ? 16.268 -0.446 -20.020 1.00 93.88 117 ALA A C 1
ATOM 856 O O . ALA A 1 117 ? 17.031 -0.563 -20.979 1.00 93.88 117 ALA A O 1
ATOM 857 N N . LEU A 1 118 ? 15.698 0.716 -19.691 1.00 94.44 118 LEU A N 1
ATOM 858 C CA . LEU A 1 118 ? 15.877 1.956 -20.452 1.00 94.44 118 LEU A CA 1
ATOM 859 C C . LEU A 1 118 ? 17.346 2.382 -20.516 1.00 94.44 118 LEU A C 1
ATOM 861 O O . LEU A 1 118 ? 17.851 2.735 -21.581 1.00 94.44 118 LEU A O 1
ATOM 865 N N . LYS A 1 119 ? 18.078 2.286 -19.399 1.00 94.31 119 LYS A N 1
ATOM 866 C CA . LYS A 1 119 ? 19.520 2.571 -19.383 1.00 94.31 119 LYS A CA 1
ATOM 867 C C . LYS A 1 119 ? 20.291 1.651 -20.333 1.00 94.31 119 LYS A C 1
ATOM 869 O O . LYS A 1 119 ? 21.140 2.122 -21.085 1.00 94.31 119 LYS A O 1
ATOM 874 N N . ARG A 1 120 ? 19.989 0.348 -20.331 1.00 94.38 120 ARG A N 1
ATOM 875 C CA . ARG A 1 120 ? 20.610 -0.619 -21.252 1.00 94.38 120 ARG A CA 1
ATOM 876 C C . ARG A 1 120 ? 20.246 -0.341 -22.708 1.00 94.38 120 ARG A C 1
ATOM 878 O O . ARG A 1 120 ? 21.092 -0.533 -23.575 1.00 94.38 120 ARG A O 1
ATOM 885 N N . GLN A 1 121 ? 19.016 0.089 -22.981 1.00 93.75 121 GLN A N 1
ATOM 886 C CA . GLN A 1 121 ? 18.590 0.464 -24.325 1.00 93.75 121 GLN A CA 1
ATOM 887 C C . GLN A 1 121 ? 19.386 1.668 -24.836 1.00 93.75 121 GLN A C 1
ATOM 889 O O . GLN A 1 121 ? 20.012 1.561 -25.886 1.00 93.75 121 GLN A O 1
ATOM 894 N N . ARG A 1 122 ? 19.479 2.744 -24.047 1.00 92.69 122 ARG A N 1
ATOM 895 C CA . ARG A 1 122 ? 20.283 3.926 -24.399 1.00 92.69 122 ARG A CA 1
ATOM 896 C C . ARG A 1 122 ? 21.743 3.574 -24.671 1.00 92.69 122 ARG A C 1
ATOM 898 O O . ARG A 1 122 ? 22.295 4.000 -25.672 1.00 92.69 122 ARG A O 1
ATOM 905 N N . GLN A 1 123 ? 22.346 2.721 -23.841 1.00 94.56 123 GLN A N 1
ATOM 906 C CA . GLN A 1 123 ? 23.719 2.250 -24.063 1.00 94.56 123 GLN A CA 1
ATOM 907 C C . GLN A 1 123 ? 23.876 1.447 -25.363 1.00 94.56 123 GLN A C 1
ATOM 909 O O . GLN A 1 123 ? 24.916 1.515 -26.017 1.00 94.56 123 GLN A O 1
ATOM 914 N N . LYS A 1 124 ? 22.869 0.652 -25.743 1.00 94.25 124 LYS A N 1
ATOM 915 C CA . LYS A 1 124 ? 22.884 -0.081 -27.015 1.00 94.25 124 LYS A CA 1
ATOM 916 C C . LYS A 1 124 ? 22.755 0.868 -28.203 1.00 94.25 124 LYS A C 1
ATOM 918 O O . LYS A 1 124 ? 23.491 0.690 -29.168 1.00 94.25 124 LYS A O 1
ATOM 923 N N . GLU A 1 125 ? 21.858 1.845 -28.123 1.00 93.31 125 GLU A N 1
ATOM 924 C CA . GLU A 1 125 ? 21.655 2.867 -29.155 1.00 93.31 125 GLU A CA 1
ATOM 925 C C . GLU A 1 125 ? 22.909 3.729 -29.329 1.00 93.31 125 GLU A C 1
ATOM 927 O O . GLU A 1 125 ? 23.390 3.883 -30.445 1.00 93.31 125 GLU A O 1
ATOM 932 N N . GLU A 1 126 ? 23.521 4.179 -28.234 1.00 93.62 126 GLU A N 1
ATOM 933 C CA . GLU A 1 126 ? 24.786 4.921 -28.245 1.00 93.62 126 GLU A CA 1
ATOM 934 C C . GLU A 1 126 ? 25.919 4.098 -28.873 1.00 93.62 126 GLU A C 1
ATOM 936 O O . GLU A 1 126 ? 26.633 4.568 -29.757 1.00 93.62 126 GLU A O 1
ATOM 941 N N . LYS A 1 127 ? 26.052 2.822 -28.490 1.00 93.94 127 LYS A N 1
ATOM 942 C CA . LYS A 1 127 ? 27.052 1.925 -29.084 1.00 93.94 127 LYS A CA 1
ATOM 943 C C . LYS A 1 127 ? 26.786 1.658 -30.568 1.00 93.94 127 LYS A C 1
ATOM 945 O O . LYS A 1 127 ? 27.735 1.488 -31.333 1.00 93.94 127 LYS A O 1
ATOM 950 N N . ALA A 1 128 ? 25.522 1.576 -30.979 1.00 92.25 128 ALA A N 1
ATOM 951 C CA . ALA A 1 128 ? 25.149 1.428 -32.381 1.00 92.25 128 ALA A CA 1
ATOM 952 C C . ALA A 1 128 ? 25.484 2.699 -33.175 1.00 92.25 128 ALA A C 1
ATOM 954 O O . ALA A 1 128 ? 26.104 2.592 -34.231 1.00 92.25 128 ALA A O 1
ATOM 955 N N . ALA A 1 129 ? 25.177 3.877 -32.631 1.00 91.12 129 ALA A N 1
ATOM 956 C CA . ALA A 1 129 ? 25.523 5.164 -33.223 1.00 91.12 129 ALA A CA 1
ATOM 957 C C . ALA A 1 129 ? 27.045 5.335 -33.363 1.00 91.12 129 ALA A C 1
ATOM 959 O O . ALA A 1 129 ? 27.525 5.679 -34.438 1.00 91.12 129 ALA A O 1
ATOM 960 N N . ALA A 1 130 ? 27.825 4.988 -32.333 1.00 92.38 130 ALA A N 1
ATOM 961 C CA . ALA A 1 130 ? 29.288 5.030 -32.393 1.00 92.38 130 ALA A CA 1
ATOM 962 C C . ALA A 1 130 ? 29.860 4.104 -33.482 1.00 92.38 130 ALA A C 1
ATOM 964 O O . ALA A 1 130 ? 30.803 4.462 -34.184 1.00 92.38 130 ALA A O 1
ATOM 965 N N . ARG A 1 131 ? 29.270 2.915 -33.670 1.00 91.81 131 ARG A N 1
ATOM 966 C CA . ARG A 1 131 ? 29.661 1.996 -34.752 1.00 91.81 131 ARG A CA 1
ATOM 967 C C . ARG A 1 131 ? 29.309 2.539 -36.133 1.00 91.81 131 ARG A C 1
ATOM 969 O O . ARG A 1 131 ? 30.089 2.344 -37.057 1.00 91.81 131 ARG A O 1
ATOM 976 N N . GLN A 1 132 ? 28.160 3.195 -36.275 1.00 87.81 132 GLN A N 1
ATOM 977 C CA . GLN A 1 132 ? 27.759 3.829 -37.531 1.00 87.81 132 GLN A CA 1
ATOM 978 C C . GLN A 1 132 ? 28.669 5.009 -37.875 1.00 87.81 132 GLN A C 1
ATOM 980 O O . GLN A 1 132 ? 29.106 5.106 -39.016 1.00 87.81 132 GLN A O 1
ATOM 985 N N . ALA A 1 133 ? 29.026 5.840 -36.892 1.00 88.62 133 ALA A N 1
ATOM 986 C CA . ALA A 1 133 ? 29.977 6.932 -37.078 1.00 88.62 133 ALA A CA 1
ATOM 987 C C . ALA A 1 133 ? 31.356 6.413 -37.519 1.00 88.62 133 ALA A C 1
ATOM 989 O O . ALA A 1 133 ? 31.882 6.867 -38.528 1.00 88.62 133 ALA A O 1
ATOM 990 N N . ALA A 1 134 ? 31.888 5.388 -36.845 1.00 90.44 134 ALA A N 1
ATOM 991 C CA . ALA A 1 134 ? 33.165 4.779 -37.225 1.00 90.44 134 ALA A CA 1
ATOM 992 C C . ALA A 1 134 ? 33.125 4.110 -38.613 1.00 90.44 134 ALA A C 1
ATOM 994 O O . ALA A 1 134 ? 34.123 4.091 -39.329 1.00 90.44 134 ALA A O 1
ATOM 995 N N . ALA A 1 135 ? 31.984 3.538 -39.010 1.00 90.31 135 ALA A N 1
ATOM 996 C CA . ALA A 1 135 ? 31.813 2.982 -40.350 1.00 90.31 135 ALA A CA 1
ATOM 997 C C . ALA A 1 135 ? 31.741 4.080 -41.423 1.00 90.31 135 ALA A C 1
ATOM 999 O O . ALA A 1 135 ? 32.310 3.909 -42.497 1.00 90.31 135 ALA A O 1
ATOM 1000 N N . ALA A 1 136 ? 31.079 5.202 -41.129 1.00 88.75 136 ALA A N 1
ATOM 1001 C CA . ALA A 1 136 ? 31.014 6.354 -42.023 1.00 88.75 136 ALA A CA 1
ATOM 1002 C C . ALA A 1 136 ? 32.387 7.017 -42.201 1.00 88.75 136 ALA A C 1
ATOM 1004 O O . ALA A 1 136 ? 32.749 7.363 -43.319 1.00 88.75 136 ALA A O 1
ATOM 1005 N N . GLU A 1 137 ? 33.174 7.127 -41.128 1.00 88.75 137 GLU A N 1
ATOM 1006 C CA . GLU A 1 137 ? 34.548 7.636 -41.181 1.00 88.75 137 GLU A CA 1
ATOM 1007 C C . GLU A 1 137 ? 35.434 6.758 -42.074 1.00 88.75 137 GLU A C 1
ATOM 1009 O O . GLU A 1 137 ? 36.052 7.261 -43.006 1.00 88.75 137 GLU A O 1
ATOM 1014 N N . ARG A 1 138 ? 35.398 5.430 -41.895 1.00 86.75 138 ARG A N 1
ATOM 1015 C CA . ARG A 1 138 ? 36.131 4.500 -42.775 1.00 86.75 138 ARG A CA 1
ATOM 1016 C C . ARG A 1 138 ? 35.678 4.572 -44.230 1.00 86.75 138 ARG A C 1
ATOM 1018 O O . ARG A 1 138 ? 36.502 4.470 -45.129 1.00 86.75 138 ARG A O 1
ATOM 1025 N N . ALA A 1 139 ? 34.378 4.737 -44.473 1.00 86.06 139 ALA A N 1
ATOM 1026 C CA . ALA A 1 139 ? 33.864 4.901 -45.828 1.00 86.06 139 ALA A CA 1
ATOM 1027 C C . ALA A 1 139 ? 34.373 6.201 -46.475 1.00 86.06 139 ALA A C 1
ATOM 1029 O O . ALA 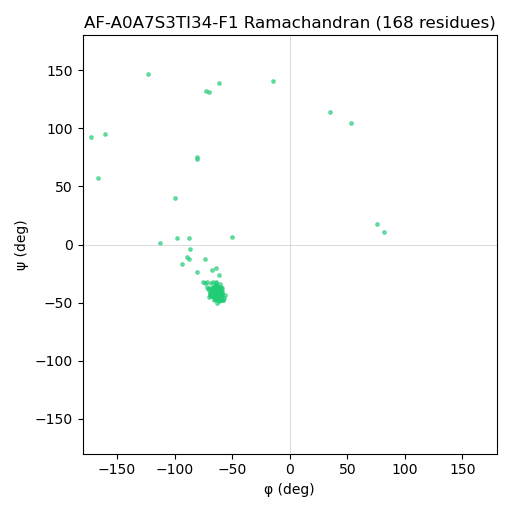A 1 139 ? 34.729 6.185 -47.650 1.00 86.06 139 ALA A O 1
ATOM 1030 N N . ALA A 1 140 ? 34.462 7.292 -45.707 1.00 87.81 140 ALA A N 1
ATOM 1031 C CA . ALA A 1 140 ? 35.026 8.555 -46.174 1.00 87.81 140 ALA A CA 1
ATOM 1032 C C . ALA A 1 140 ? 36.534 8.441 -46.462 1.00 87.81 140 ALA A C 1
ATOM 1034 O O . ALA A 1 140 ? 36.985 8.897 -47.510 1.00 87.81 140 ALA A O 1
ATOM 1035 N N . GLU A 1 141 ? 37.302 7.770 -45.596 1.00 86.56 141 GLU A N 1
ATOM 1036 C CA . GLU A 1 141 ? 38.730 7.500 -45.826 1.00 86.56 141 GLU A CA 1
ATOM 1037 C C . GLU A 1 141 ? 38.959 6.646 -47.084 1.00 86.56 141 GLU A C 1
ATOM 1039 O O . GLU A 1 141 ? 39.857 6.923 -47.882 1.00 86.56 141 GLU A O 1
ATOM 1044 N N . GLU A 1 142 ? 38.134 5.617 -47.302 1.00 85.19 142 GLU A N 1
ATOM 1045 C CA . GLU A 1 142 ? 38.193 4.801 -48.518 1.00 85.19 142 GLU A CA 1
ATOM 1046 C C . GLU A 1 142 ? 37.834 5.600 -49.776 1.00 85.19 142 GLU A C 1
ATOM 1048 O O . GLU A 1 142 ? 38.427 5.377 -50.834 1.00 85.19 142 GLU A O 1
ATOM 1053 N N . GLU A 1 143 ? 36.864 6.510 -49.694 1.00 80.25 143 GLU A N 1
ATOM 1054 C CA . GLU A 1 143 ? 36.478 7.371 -50.811 1.00 80.25 143 GLU A CA 1
ATOM 1055 C C . GLU A 1 143 ? 37.588 8.374 -51.151 1.00 80.25 143 GLU A C 1
ATOM 1057 O O . GLU A 1 143 ? 37.940 8.530 -52.323 1.00 80.25 143 GLU A O 1
ATOM 1062 N N . GLU A 1 144 ? 38.216 8.977 -50.140 1.00 81.38 144 GLU A N 1
ATOM 1063 C CA . GLU A 1 144 ? 39.365 9.865 -50.320 1.00 81.38 144 GLU A CA 1
ATOM 1064 C C . GLU A 1 144 ? 40.567 9.119 -50.922 1.00 81.38 144 GLU A C 1
ATOM 1066 O O . GLU A 1 144 ? 41.208 9.615 -51.855 1.00 81.38 144 GLU A O 1
ATOM 1071 N N . ALA A 1 145 ? 40.831 7.886 -50.476 1.00 82.44 145 ALA A N 1
ATOM 1072 C CA . ALA A 1 145 ? 41.870 7.037 -51.053 1.00 82.44 145 ALA A CA 1
ATOM 1073 C C . ALA A 1 145 ? 41.594 6.709 -52.531 1.00 82.44 145 ALA A C 1
ATOM 1075 O O . ALA A 1 145 ? 42.486 6.844 -53.374 1.00 82.44 145 ALA A O 1
ATOM 1076 N N . ARG A 1 146 ? 40.348 6.353 -52.880 1.00 82.94 146 ARG A N 1
ATOM 1077 C CA . ARG A 1 146 ? 39.941 6.104 -54.276 1.00 82.94 146 ARG A CA 1
ATOM 1078 C C . ARG A 1 146 ? 40.088 7.359 -55.137 1.00 82.94 146 ARG A C 1
ATOM 1080 O O . ARG A 1 146 ? 40.604 7.271 -56.251 1.00 82.94 146 ARG A O 1
ATOM 1087 N N . ALA A 1 147 ? 39.696 8.523 -54.620 1.00 85.06 147 ALA A N 1
ATOM 1088 C CA . ALA A 1 147 ? 39.855 9.799 -55.314 1.00 85.06 147 ALA A CA 1
ATOM 1089 C C . ALA A 1 147 ? 41.339 10.147 -55.542 1.00 85.06 147 ALA A C 1
ATOM 1091 O O . ALA A 1 147 ? 41.718 10.601 -56.628 1.00 85.06 147 ALA A O 1
ATOM 1092 N N . ALA A 1 148 ? 42.202 9.889 -54.555 1.00 84.38 148 ALA A N 1
ATOM 1093 C CA . ALA A 1 148 ? 43.643 10.093 -54.670 1.00 84.38 148 ALA A CA 1
ATOM 1094 C C . ALA A 1 148 ? 44.288 9.150 -55.702 1.00 84.38 148 ALA A C 1
ATOM 1096 O O . ALA A 1 148 ? 45.127 9.587 -56.500 1.00 84.38 148 ALA A O 1
ATOM 1097 N N . ASP A 1 149 ? 43.887 7.878 -55.732 1.00 81.62 149 ASP A N 1
ATOM 1098 C CA . ASP A 1 149 ? 44.368 6.902 -56.713 1.00 81.62 149 ASP A CA 1
ATOM 1099 C C . ASP A 1 149 ? 43.917 7.246 -58.136 1.00 81.62 149 ASP A C 1
ATOM 1101 O O . ASP A 1 149 ? 44.724 7.206 -59.072 1.00 81.62 149 ASP A O 1
ATOM 1105 N N . GLU A 1 150 ? 42.669 7.686 -58.311 1.00 84.06 150 GLU A N 1
ATOM 1106 C CA . GLU A 1 150 ? 42.172 8.146 -59.607 1.00 84.06 150 GLU A CA 1
ATOM 1107 C C . GLU A 1 150 ? 42.926 9.400 -60.086 1.00 84.06 150 GLU A C 1
ATOM 1109 O O . GLU A 1 150 ? 43.342 9.489 -61.248 1.00 84.06 150 GLU A O 1
ATOM 1114 N N . ALA A 1 151 ? 43.191 10.354 -59.189 1.00 80.81 151 ALA A N 1
ATOM 1115 C CA . ALA A 1 151 ? 43.991 11.536 -59.501 1.00 80.81 151 ALA A CA 1
ATOM 1116 C C . ALA A 1 151 ? 45.427 11.168 -59.924 1.00 80.81 151 ALA A C 1
ATOM 1118 O O . ALA A 1 151 ? 45.950 11.713 -60.907 1.00 80.81 151 ALA A O 1
ATOM 1119 N N . ARG A 1 152 ? 46.059 10.201 -59.242 1.00 81.69 152 ARG A N 1
ATOM 1120 C CA . ARG A 1 152 ? 47.385 9.669 -59.611 1.00 81.69 152 ARG A CA 1
ATOM 1121 C C . ARG A 1 152 ? 47.358 8.968 -60.970 1.00 81.69 152 ARG A C 1
ATOM 1123 O O . ARG A 1 152 ? 48.276 9.174 -61.770 1.00 81.69 152 ARG A O 1
ATOM 1130 N N . ALA A 1 153 ? 46.322 8.183 -61.266 1.00 80.25 153 ALA A N 1
ATOM 1131 C CA . ALA A 1 153 ? 46.151 7.523 -62.560 1.00 80.25 153 ALA A CA 1
ATOM 1132 C C . ALA A 1 153 ? 46.025 8.543 -63.706 1.00 80.25 153 ALA A C 1
ATOM 1134 O O . ALA A 1 153 ? 46.720 8.431 -64.721 1.00 80.25 153 ALA A O 1
ATOM 1135 N N . ARG A 1 154 ? 45.232 9.606 -63.511 1.00 80.94 154 ARG A N 1
ATOM 1136 C CA . ARG A 1 154 ? 45.086 10.710 -64.478 1.00 80.94 154 ARG A CA 1
ATOM 1137 C C . ARG A 1 154 ? 46.404 11.453 -64.722 1.00 80.94 154 ARG A C 1
ATOM 1139 O O . ARG A 1 154 ? 46.7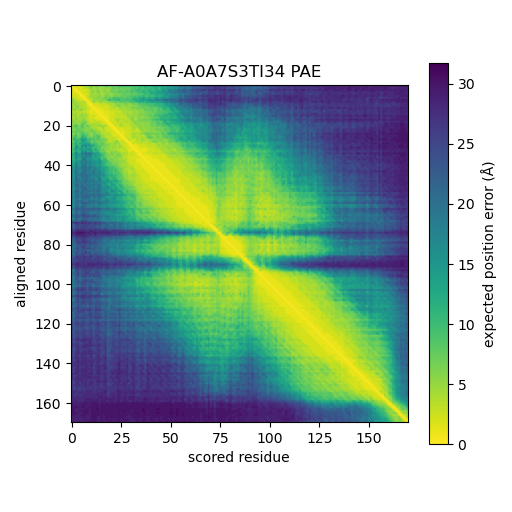27 11.760 -65.871 1.00 80.94 154 ARG A O 1
ATOM 1146 N N . GLN A 1 155 ? 47.196 11.721 -63.679 1.00 75.62 155 GLN A N 1
ATOM 1147 C CA . GLN A 1 155 ? 48.521 12.340 -63.840 1.00 75.62 155 GLN A CA 1
ATOM 1148 C C . GLN A 1 155 ? 49.498 11.442 -64.604 1.00 75.62 155 GLN A C 1
ATOM 1150 O O . GLN A 1 155 ? 50.212 11.928 -65.483 1.00 75.62 155 GLN A O 1
ATOM 1155 N N . ARG A 1 156 ? 49.521 10.134 -64.313 1.00 75.31 156 ARG A N 1
ATOM 1156 C CA . ARG A 1 156 ? 50.367 9.172 -65.037 1.00 75.31 156 ARG A CA 1
ATOM 1157 C C . ARG A 1 156 ? 50.000 9.105 -66.518 1.00 75.31 156 ARG A C 1
ATOM 1159 O O . ARG A 1 156 ? 50.904 9.204 -67.342 1.00 75.31 156 ARG A O 1
ATOM 1166 N N . GLY A 1 157 ? 48.707 9.053 -66.848 1.00 72.62 157 GLY A N 1
ATOM 1167 C CA . GLY A 1 157 ? 48.222 9.072 -68.234 1.00 72.62 157 GLY A CA 1
ATOM 1168 C C . GLY A 1 157 ? 48.624 10.335 -69.006 1.00 72.62 157 GLY A C 1
ATOM 1169 O O . GLY A 1 157 ? 49.050 10.254 -70.158 1.00 72.62 157 GLY A O 1
ATOM 1170 N N . ARG A 1 158 ? 48.584 11.510 -68.359 1.00 67.31 158 ARG A N 1
ATOM 1171 C CA . ARG A 1 158 ? 49.074 12.771 -68.951 1.00 67.31 158 ARG A CA 1
ATOM 1172 C C . ARG A 1 158 ? 50.582 12.755 -69.202 1.00 67.31 158 ARG A C 1
ATOM 1174 O O . ARG A 1 158 ? 51.040 13.275 -70.214 1.00 67.31 158 ARG A O 1
ATOM 1181 N N . ARG A 1 159 ? 51.354 12.144 -68.303 1.00 61.50 159 ARG A N 1
ATOM 1182 C CA . ARG A 1 159 ? 52.815 12.053 -68.413 1.00 61.50 159 ARG A CA 1
ATOM 1183 C C . ARG A 1 159 ? 53.266 11.063 -69.492 1.00 61.50 159 ARG A C 1
ATOM 1185 O O . ARG A 1 159 ? 54.275 11.312 -70.137 1.00 61.50 159 ARG A O 1
ATOM 1192 N N . SER A 1 160 ? 52.514 9.984 -69.718 1.00 60.06 160 SER A N 1
ATOM 1193 C CA . SER A 1 160 ? 52.764 9.030 -70.809 1.00 60.06 160 SER A CA 1
ATOM 1194 C C . SER A 1 160 ? 52.241 9.501 -72.174 1.00 60.06 160 SER A C 1
ATOM 1196 O O . SER A 1 160 ? 52.761 9.061 -73.191 1.00 60.06 160 SER A O 1
ATOM 1198 N N . GLY A 1 161 ? 51.247 10.398 -72.217 1.00 57.22 161 GLY A N 1
ATOM 1199 C CA . GLY A 1 161 ? 50.700 10.969 -73.459 1.00 57.22 161 GLY A CA 1
ATOM 1200 C C . GLY A 1 161 ? 51.384 12.252 -73.959 1.00 57.22 161 GLY A C 1
ATOM 1201 O O . GLY A 1 161 ? 51.130 12.674 -75.080 1.00 57.22 161 GLY A O 1
ATOM 1202 N N . GLY A 1 162 ? 52.250 12.881 -73.153 1.00 52.62 162 GLY A N 1
ATOM 1203 C CA . GLY A 1 162 ? 52.949 14.133 -73.497 1.00 52.62 162 GLY A CA 1
ATOM 1204 C C . GLY A 1 162 ? 54.277 13.963 -74.249 1.00 52.62 162 GLY A C 1
ATOM 1205 O O . GLY A 1 162 ? 54.987 14.942 -74.459 1.00 52.62 162 GLY A O 1
ATOM 1206 N N . GLY A 1 163 ? 54.638 12.735 -74.627 1.00 51.59 163 GLY A N 1
ATOM 1207 C CA . GLY A 1 163 ? 55.917 12.389 -75.252 1.00 51.59 163 GLY A CA 1
ATOM 1208 C C . GLY A 1 163 ? 55.866 12.230 -76.772 1.00 51.59 163 GLY A C 1
ATOM 1209 O O . GLY A 1 163 ? 56.478 11.306 -77.288 1.00 51.59 163 GLY A O 1
ATOM 1210 N N . SER A 1 164 ? 55.134 13.069 -77.505 1.00 54.50 164 SER A N 1
ATOM 1211 C CA . SER A 1 164 ? 55.253 13.138 -78.972 1.00 54.50 164 SER A CA 1
ATOM 1212 C C . SER A 1 164 ? 54.689 14.459 -79.495 1.00 54.50 164 SER A C 1
ATOM 1214 O O . SER A 1 164 ? 53.486 14.594 -79.697 1.00 54.50 164 SER A O 1
ATOM 1216 N N . GLY A 1 165 ? 55.554 15.453 -79.687 1.00 52.28 165 GLY A N 1
ATOM 1217 C CA . GLY A 1 165 ? 55.140 16.790 -80.111 1.00 52.28 165 GLY A CA 1
ATOM 1218 C C . GLY A 1 165 ? 56.299 17.660 -80.577 1.00 52.28 165 GLY A C 1
ATOM 1219 O O . GLY A 1 165 ? 56.528 18.722 -80.019 1.00 52.28 165 GLY A O 1
ATOM 1220 N N . SER A 1 166 ? 57.023 17.153 -81.579 1.00 50.78 166 SER A N 1
ATOM 1221 C CA . SER A 1 166 ? 57.754 17.907 -82.610 1.00 50.78 166 SER A CA 1
ATOM 1222 C C . SER A 1 166 ? 58.749 18.989 -82.172 1.00 50.78 166 SER A C 1
ATOM 1224 O O . SER A 1 166 ? 58.395 20.144 -81.942 1.00 50.78 166 SER A O 1
ATOM 1226 N N . GLY A 1 167 ? 60.034 18.639 -82.274 1.00 55.78 167 GLY A N 1
ATOM 1227 C CA . GLY A 1 167 ? 61.015 19.572 -82.822 1.00 55.78 167 GLY A CA 1
ATOM 1228 C C . GLY A 1 167 ? 60.646 19.920 -84.270 1.00 55.78 167 GLY A C 1
ATOM 1229 O O . GLY A 1 167 ? 60.204 19.055 -85.026 1.00 55.78 167 GLY A O 1
ATOM 1230 N N . GLY A 1 168 ? 60.791 21.188 -84.643 1.00 55.66 168 GLY A N 1
ATOM 1231 C CA . GLY A 1 168 ? 60.452 21.679 -85.975 1.00 55.66 168 GLY A CA 1
ATOM 1232 C C . GLY A 1 168 ? 60.891 23.125 -86.154 1.00 55.66 168 GLY A C 1
ATOM 1233 O O . GLY A 1 168 ? 60.168 24.042 -85.789 1.00 55.66 168 GLY A O 1
ATOM 1234 N N . SER A 1 169 ? 62.107 23.257 -86.678 1.00 50.53 169 SER A N 1
ATOM 1235 C CA . SER A 1 169 ? 62.850 24.418 -87.176 1.00 50.53 169 SER A CA 1
ATOM 1236 C C . SER A 1 169 ? 62.105 25.730 -87.449 1.00 50.53 169 SER A C 1
ATOM 1238 O O . SER A 1 169 ? 61.074 25.731 -88.121 1.00 50.53 169 SER A O 1
ATOM 1240 N N . ARG A 1 170 ? 62.766 26.844 -87.107 1.00 52.88 170 ARG A N 1
ATOM 1241 C CA . ARG A 1 170 ? 63.033 27.991 -87.995 1.00 52.88 170 ARG A CA 1
ATOM 1242 C C . ARG A 1 170 ? 64.288 28.720 -87.535 1.00 52.88 170 ARG A C 1
ATOM 1244 O O . ARG A 1 170 ? 64.465 28.829 -86.304 1.00 52.88 170 ARG A O 1
#

Mean predicted aligned error: 15.44 Å

pLDDT: mean 79.98, std 10.35, range [50.53, 94.56]